Protein AF-A0A1F6D1K9-F1 (afdb_monomer)

Radius of gyration: 25.68 Å; Cα contacts (8 Å, |Δi|>4): 4; chains: 1; bounding box: 45×21×78 Å

Organism: Handelsmanbacteria sp. (strain RIFCSPLOWO2_12_FULL_64_10) (NCBI:txid1817868)

Secondary structure (DSSP, 8-state):
-PPPPPPPGGGTGGG--HHHHHHHHHHHHHHHHHHHHHHHHHHHHHHHHHHHHHHHH-THHHHHHT-

Solvent-accessible surface area (backbone atoms only — not comparable to full-atom values): 4068 Å² total; per-residue (Å²): 137,84,76,81,80,81,83,52,74,76,77,44,56,88,72,58,49,74,66,54,54,51,52,50,50,53,50,51,50,54,52,51,53,50,53,50,50,57,50,49,53,50,52,51,51,49,53,53,50,52,52,53,49,48,44,72,78,41,57,70,60,56,59,66,74,74,108

Foldseek 3Di:
DDDPDDDDPVNCVVVDDPVNVVVVVVVVVVVVVVVCVVVVVVVVVVVVVVVVVCCVVPVVVVVVVVD

Sequence (67 aa):
MNRPRENTLEDYLPKLMADDIVAATQTARTKAAGLLNDQGISAIALLLSNLLADTLEHPERLLERAS

pLDDT: mean 72.63, std 7.5, range [49.53, 86.25]

Structure (mmCIF, N/CA/C/O backbone):
data_AF-A0A1F6D1K9-F1
#
_entry.id   AF-A0A1F6D1K9-F1
#
loop_
_atom_site.group_PDB
_atom_site.id
_atom_site.type_symbol
_atom_site.label_atom_id
_atom_site.label_alt_id
_atom_site.label_comp_id
_atom_site.label_asym_id
_atom_site.label_entity_id
_atom_site.label_seq_id
_atom_site.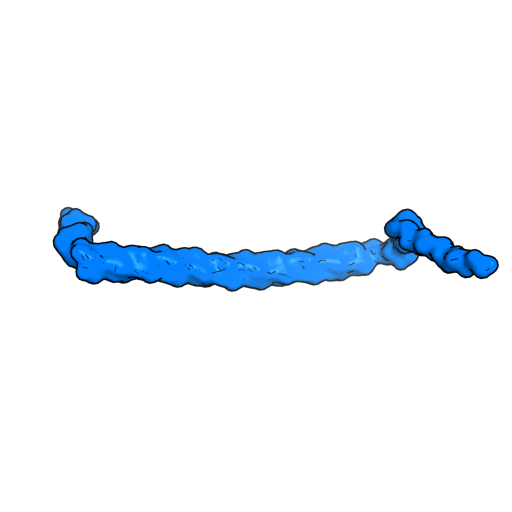pdbx_PDB_ins_code
_atom_site.Cartn_x
_atom_site.Cartn_y
_atom_site.Cartn_z
_atom_site.occupancy
_atom_site.B_iso_or_equiv
_atom_site.auth_seq_id
_atom_site.auth_comp_id
_atom_site.auth_asym_id
_atom_site.auth_atom_id
_atom_site.pdbx_P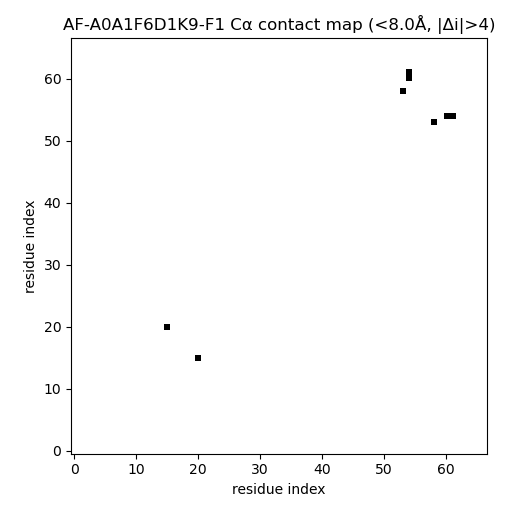DB_model_num
ATOM 1 N N . MET A 1 1 ? 8.028 4.141 -50.148 1.00 49.53 1 MET A N 1
ATOM 2 C CA . MET A 1 1 ? 8.143 4.645 -48.762 1.00 49.53 1 MET A CA 1
ATOM 3 C C . MET A 1 1 ? 8.194 3.428 -47.846 1.00 49.53 1 MET A C 1
ATOM 5 O O . MET A 1 1 ? 7.160 2.819 -47.617 1.00 49.53 1 MET A O 1
ATOM 9 N N . ASN A 1 2 ? 9.393 2.984 -47.449 1.00 57.25 2 ASN A N 1
ATOM 10 C CA . ASN A 1 2 ? 9.570 1.798 -46.598 1.00 57.25 2 ASN A CA 1
ATOM 11 C C 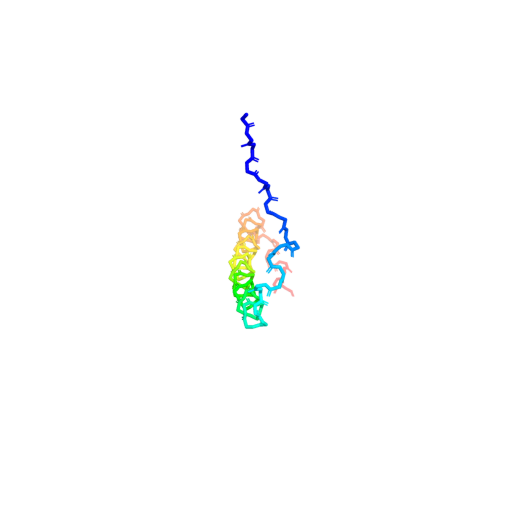. ASN A 1 2 ? 9.392 2.202 -45.132 1.00 57.25 2 ASN A C 1
ATOM 13 O O . ASN A 1 2 ? 10.098 3.094 -44.664 1.00 57.25 2 ASN A O 1
ATOM 17 N N . ARG A 1 3 ? 8.450 1.575 -44.417 1.00 62.28 3 ARG A N 1
ATOM 18 C CA . ARG A 1 3 ? 8.346 1.732 -42.960 1.00 62.28 3 ARG A CA 1
ATOM 19 C C . ARG A 1 3 ? 9.510 0.979 -42.299 1.00 62.28 3 ARG A C 1
ATOM 21 O O . ARG A 1 3 ? 9.813 -0.129 -42.748 1.00 62.28 3 ARG A O 1
ATOM 28 N N . PRO A 1 4 ? 10.174 1.551 -41.281 1.00 68.50 4 PRO A N 1
ATOM 29 C CA . PRO A 1 4 ? 11.180 0.820 -40.522 1.00 68.50 4 PRO A CA 1
ATOM 30 C C . PRO A 1 4 ? 10.530 -0.412 -39.883 1.00 68.50 4 PRO A C 1
ATOM 32 O O . PRO A 1 4 ? 9.402 -0.342 -39.396 1.00 68.50 4 PRO A O 1
ATOM 35 N N . ARG A 1 5 ? 11.227 -1.548 -39.951 1.00 72.88 5 ARG A N 1
ATOM 36 C CA . ARG A 1 5 ? 10.778 -2.814 -39.369 1.00 72.88 5 ARG A CA 1
ATOM 37 C C . ARG A 1 5 ? 10.671 -2.627 -37.853 1.00 72.88 5 ARG A C 1
ATOM 39 O O . ARG A 1 5 ? 11.632 -2.181 -37.232 1.00 72.88 5 ARG A O 1
ATOM 46 N N . GLU A 1 6 ? 9.503 -2.905 -37.284 1.00 78.69 6 GLU A N 1
ATOM 47 C CA . GLU A 1 6 ? 9.307 -2.853 -35.835 1.00 78.69 6 GLU A CA 1
ATOM 48 C C . GLU A 1 6 ? 10.129 -3.978 -35.199 1.00 78.69 6 GLU A C 1
ATOM 50 O O . GLU A 1 6 ? 9.966 -5.145 -35.559 1.00 78.69 6 GLU A O 1
ATOM 55 N N . ASN A 1 7 ? 11.060 -3.620 -34.312 1.00 76.50 7 ASN A N 1
ATOM 56 C CA . ASN A 1 7 ? 11.850 -4.607 -33.583 1.00 76.50 7 ASN A CA 1
ATOM 57 C C . ASN A 1 7 ? 10.936 -5.337 -32.594 1.00 76.50 7 ASN A C 1
ATOM 59 O O . ASN A 1 7 ? 10.197 -4.711 -31.831 1.00 76.50 7 ASN A O 1
ATOM 63 N N . THR A 1 8 ? 11.015 -6.657 -32.599 1.00 78.00 8 THR A N 1
ATOM 64 C CA . THR A 1 8 ? 10.268 -7.545 -31.710 1.00 78.00 8 THR A CA 1
ATOM 65 C C . THR A 1 8 ? 11.067 -7.817 -30.437 1.00 78.00 8 THR A C 1
ATOM 67 O O . THR A 1 8 ? 12.282 -7.637 -30.406 1.00 78.00 8 THR A O 1
ATOM 70 N N . LEU A 1 9 ? 10.411 -8.268 -29.363 1.00 68.56 9 LEU A N 1
ATOM 71 C CA . LEU A 1 9 ? 11.095 -8.637 -28.110 1.00 68.56 9 LEU A CA 1
ATOM 72 C C . LEU A 1 9 ? 12.180 -9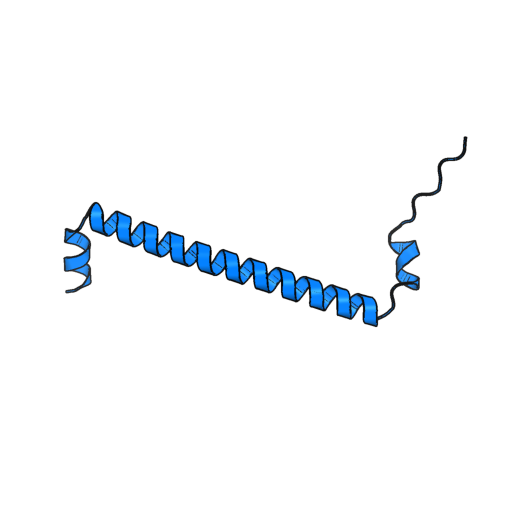.708 -28.331 1.00 68.56 9 LEU A C 1
ATOM 74 O O . LEU A 1 9 ? 13.221 -9.685 -27.676 1.00 68.56 9 LEU A O 1
ATOM 78 N N . GLU A 1 10 ? 11.959 -10.595 -29.300 1.00 75.88 10 GLU A N 1
ATOM 79 C CA . GLU A 1 10 ? 12.894 -11.641 -29.715 1.00 75.88 10 GLU A CA 1
ATOM 80 C C . GLU A 1 10 ? 14.215 -11.066 -30.252 1.00 75.88 10 GLU A C 1
ATOM 82 O O . GLU A 1 10 ? 15.271 -11.652 -30.023 1.00 75.88 10 GLU A O 1
ATOM 87 N N . ASP A 1 11 ? 14.193 -9.870 -30.852 1.00 77.62 11 ASP A N 1
ATOM 88 C CA . ASP A 1 11 ? 15.384 -9.175 -31.364 1.00 77.62 11 ASP A CA 1
ATOM 89 C C . ASP A 1 11 ? 16.275 -8.591 -30.245 1.00 77.62 11 ASP A C 1
ATOM 91 O O . ASP A 1 11 ? 17.427 -8.199 -30.483 1.00 77.62 11 ASP A O 1
ATOM 95 N N . TYR A 1 12 ? 15.752 -8.517 -29.015 1.00 69.12 12 TYR A N 1
ATOM 96 C CA . TYR A 1 12 ? 16.451 -7.997 -27.837 1.00 69.12 12 TYR A CA 1
ATOM 97 C C . TYR A 1 12 ? 16.932 -9.097 -26.887 1.00 69.12 12 TYR A C 1
ATOM 99 O O . TYR A 1 12 ? 17.905 -8.872 -26.170 1.00 69.12 12 TYR A O 1
ATOM 107 N N . LEU A 1 13 ? 16.319 -10.288 -26.912 1.00 69.44 13 LEU A N 1
ATOM 108 C CA . LEU A 1 13 ? 16.712 -11.432 -26.076 1.00 69.44 13 LEU A CA 1
ATOM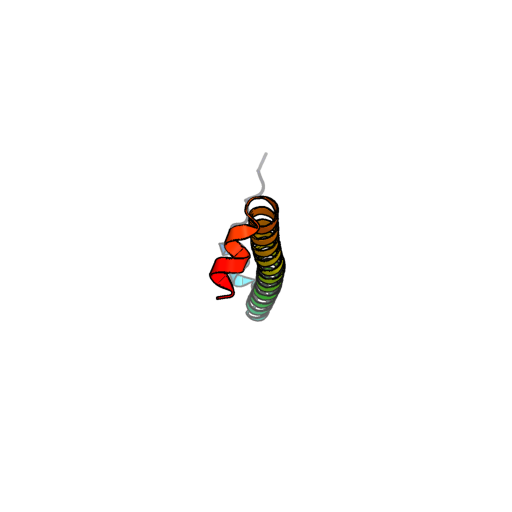 109 C C . LEU A 1 13 ? 18.212 -11.785 -26.164 1.00 69.44 13 LEU A C 1
ATOM 111 O O . LEU A 1 13 ? 18.811 -11.999 -25.114 1.00 69.44 13 LEU A O 1
ATOM 115 N N . PRO A 1 14 ? 18.871 -11.777 -27.342 1.00 72.62 14 PRO A N 1
ATOM 116 C CA . PRO A 1 14 ? 20.307 -12.059 -27.439 1.00 72.62 14 PRO A CA 1
ATOM 117 C C . PRO A 1 14 ? 21.205 -10.949 -26.872 1.00 72.62 14 PRO A C 1
ATOM 119 O O . PRO A 1 14 ? 22.404 -11.156 -26.707 1.00 72.62 14 PRO A O 1
ATOM 122 N N . LYS A 1 15 ? 20.647 -9.752 -26.640 1.00 70.69 15 LYS A N 1
ATOM 123 C CA . LYS A 1 15 ? 21.356 -8.568 -26.129 1.00 70.69 15 LYS A CA 1
ATOM 124 C C . LYS A 1 15 ? 21.155 -8.367 -24.628 1.00 70.69 15 LYS A C 1
ATOM 126 O O . LYS A 1 15 ? 21.863 -7.555 -24.047 1.00 70.69 15 LYS A O 1
ATOM 131 N N . LEU A 1 16 ? 20.197 -9.074 -24.027 1.00 65.56 16 LEU A N 1
ATOM 132 C CA . LEU A 1 16 ? 19.974 -9.095 -22.586 1.00 65.56 16 LEU A CA 1
ATOM 133 C C . LEU A 1 16 ? 21.073 -9.929 -21.931 1.00 65.56 16 LEU A C 1
ATOM 135 O O . LEU A 1 16 ? 21.114 -11.151 -22.083 1.00 65.56 16 LEU A O 1
ATOM 139 N N . MET A 1 17 ? 21.967 -9.270 -21.198 1.00 69.62 17 MET A N 1
ATOM 140 C CA . MET A 1 17 ? 22.907 -9.979 -20.341 1.00 69.62 17 MET A CA 1
ATOM 141 C C . MET A 1 17 ? 22.168 -10.498 -19.103 1.00 69.62 17 MET A C 1
ATOM 143 O O . MET A 1 17 ? 21.175 -9.918 -18.660 1.00 69.62 17 MET A O 1
ATOM 147 N N . ALA A 1 18 ? 22.638 -11.604 -18.521 1.00 63.28 18 ALA A N 1
ATOM 148 C CA . ALA A 1 18 ? 22.033 -12.167 -17.309 1.00 63.28 18 ALA A CA 1
ATOM 149 C C . ALA A 1 18 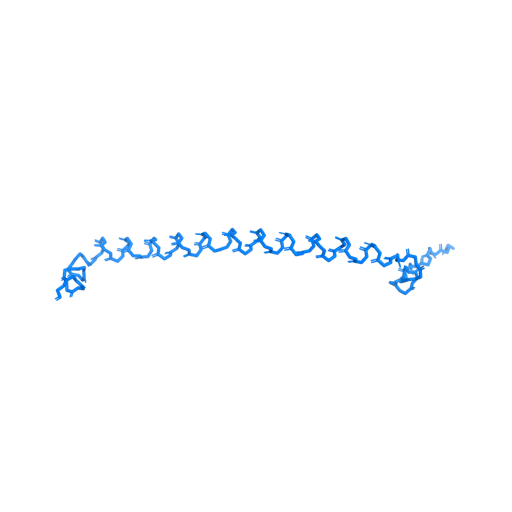? 21.955 -11.127 -16.170 1.00 63.28 18 ALA A C 1
ATOM 151 O O . ALA A 1 18 ? 20.965 -11.078 -15.438 1.00 63.28 18 ALA A O 1
ATOM 152 N N . ASP A 1 19 ? 22.948 -10.241 -16.095 1.00 61.38 19 ASP A N 1
ATOM 153 C CA . ASP A 1 19 ? 23.005 -9.137 -15.136 1.00 61.38 19 ASP A CA 1
ATOM 154 C C . ASP A 1 19 ? 21.880 -8.106 -15.343 1.00 61.38 19 ASP A C 1
ATOM 156 O O . ASP A 1 19 ? 21.343 -7.584 -14.364 1.00 61.38 19 ASP A O 1
ATOM 160 N N . ASP A 1 20 ? 21.440 -7.872 -16.586 1.00 72.31 20 ASP A N 1
ATOM 161 C CA . ASP A 1 20 ? 20.333 -6.955 -16.897 1.00 72.31 20 ASP A CA 1
ATOM 162 C C . ASP A 1 20 ? 18.998 -7.498 -16.371 1.00 72.31 20 ASP A C 1
ATOM 164 O O . ASP A 1 20 ? 18.172 -6.756 -15.832 1.00 72.31 20 ASP A O 1
ATOM 168 N N . ILE A 1 21 ? 18.796 -8.815 -16.474 1.00 70.81 21 ILE A N 1
ATOM 169 C CA . ILE A 1 21 ? 17.593 -9.495 -15.973 1.00 70.81 21 ILE A CA 1
ATOM 170 C C . ILE A 1 21 ? 17.566 -9.461 -14.443 1.00 70.81 21 ILE A C 1
ATOM 172 O O . ILE A 1 21 ? 16.524 -9.174 -13.841 1.00 70.81 21 ILE A O 1
ATOM 176 N N . VAL A 1 22 ? 18.709 -9.715 -13.800 1.00 68.06 22 VAL A N 1
ATOM 177 C CA . VAL A 1 22 ? 18.842 -9.645 -12.339 1.00 68.06 22 VAL A CA 1
ATOM 178 C C . VAL A 1 22 ? 18.576 -8.219 -11.846 1.00 68.06 22 VAL A C 1
ATOM 180 O O . VAL A 1 22 ? 17.767 -8.030 -10.935 1.00 68.06 22 VAL A O 1
ATOM 183 N N . ALA A 1 23 ? 19.160 -7.204 -12.487 1.00 69.81 23 ALA A N 1
ATOM 184 C CA . ALA A 1 23 ? 18.953 -5.798 -12.140 1.00 69.81 23 ALA A CA 1
ATOM 185 C C . ALA A 1 23 ? 17.494 -5.341 -12.337 1.00 69.81 23 ALA A C 1
ATOM 187 O O . ALA A 1 23 ? 16.928 -4.644 -11.483 1.00 69.81 23 ALA A O 1
ATOM 188 N N . ALA A 1 24 ? 16.853 -5.767 -13.429 1.00 72.56 24 ALA A N 1
ATOM 189 C CA . ALA A 1 24 ? 15.444 -5.486 -13.690 1.00 72.56 24 ALA A CA 1
ATOM 190 C C . ALA A 1 24 ? 14.535 -6.132 -12.632 1.00 72.56 24 ALA A C 1
ATOM 192 O O . ALA A 1 24 ? 13.631 -5.479 -12.101 1.00 72.56 24 ALA A O 1
ATOM 193 N N . THR A 1 25 ? 14.823 -7.380 -12.259 1.00 69.06 25 THR A N 1
AT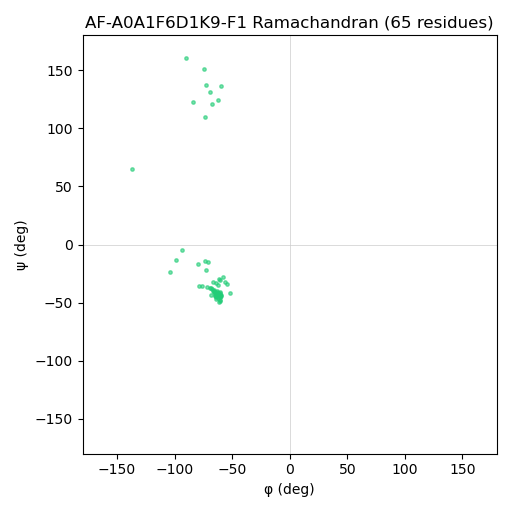OM 194 C CA . THR A 1 25 ? 14.088 -8.119 -11.221 1.00 69.06 25 THR A CA 1
ATOM 195 C C . THR A 1 25 ? 14.233 -7.456 -9.851 1.00 69.06 25 THR A C 1
ATOM 197 O O . THR A 1 25 ? 13.240 -7.252 -9.149 1.00 69.06 25 THR A O 1
ATOM 200 N N . GLN A 1 26 ? 15.450 -7.047 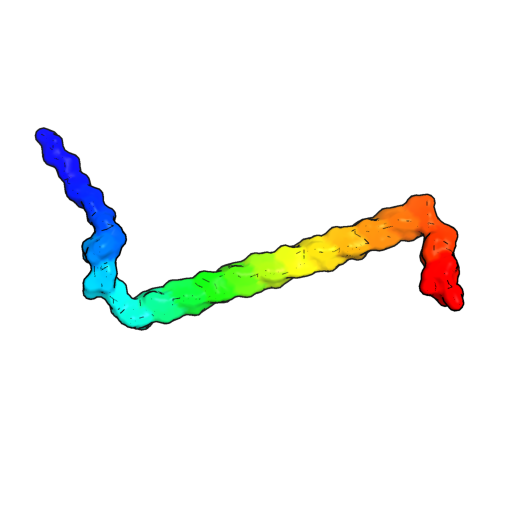-9.483 1.00 69.00 26 GLN A N 1
ATOM 201 C CA . GLN A 1 26 ? 15.722 -6.335 -8.232 1.00 69.00 26 GLN A CA 1
ATOM 202 C C . GLN A 1 26 ? 14.935 -5.015 -8.167 1.00 69.00 26 GLN A C 1
ATOM 204 O O . GLN A 1 26 ? 14.310 -4.700 -7.154 1.00 69.00 26 GLN A O 1
ATOM 209 N N . THR A 1 27 ? 14.910 -4.270 -9.275 1.00 75.56 27 THR A N 1
ATOM 210 C CA . THR A 1 27 ? 14.179 -3.002 -9.393 1.00 75.56 27 THR A CA 1
ATOM 211 C C . THR A 1 27 ? 12.668 -3.202 -9.275 1.00 75.56 27 THR A C 1
ATOM 213 O O . THR A 1 27 ? 11.998 -2.453 -8.560 1.00 75.56 27 THR A O 1
ATOM 216 N N . ALA A 1 28 ? 12.123 -4.222 -9.943 1.00 73.38 28 ALA A N 1
ATOM 217 C CA . ALA A 1 28 ? 10.710 -4.577 -9.852 1.00 73.38 28 ALA A CA 1
ATOM 218 C C . ALA A 1 28 ? 10.319 -4.948 -8.414 1.00 73.38 28 ALA A C 1
ATOM 220 O O . ALA A 1 28 ? 9.306 -4.463 -7.909 1.00 73.38 28 ALA A O 1
ATOM 221 N N . ARG A 1 29 ? 11.160 -5.727 -7.722 1.00 70.19 29 ARG A N 1
ATOM 222 C CA . ARG A 1 29 ? 10.957 -6.095 -6.315 1.00 70.19 29 ARG A CA 1
ATOM 223 C C . ARG A 1 29 ? 10.930 -4.873 -5.399 1.00 70.19 29 ARG A C 1
ATOM 225 O O . ARG A 1 29 ? 10.017 -4.759 -4.588 1.00 70.19 29 ARG A O 1
ATOM 232 N N . THR A 1 30 ? 11.890 -3.958 -5.529 1.00 74.25 30 THR A N 1
ATOM 233 C CA . THR A 1 30 ? 11.939 -2.737 -4.707 1.00 74.25 30 THR A CA 1
ATOM 234 C C . THR A 1 30 ? 10.705 -1.862 -4.925 1.00 74.25 30 THR A C 1
ATOM 236 O O . THR A 1 30 ? 10.111 -1.388 -3.959 1.00 74.25 30 THR A O 1
ATOM 239 N N . LYS A 1 31 ? 10.264 -1.697 -6.179 1.00 73.00 31 LYS A N 1
ATOM 240 C CA . LYS A 1 31 ? 9.037 -0.949 -6.498 1.00 73.00 31 LYS A CA 1
ATOM 241 C C . LYS A 1 31 ? 7.790 -1.613 -5.915 1.00 73.00 31 LYS A C 1
ATOM 243 O O . LYS A 1 31 ? 6.971 -0.931 -5.310 1.00 73.00 31 LYS A O 1
ATOM 248 N N . ALA A 1 32 ? 7.662 -2.932 -6.061 1.00 65.75 32 ALA A N 1
ATOM 249 C CA . ALA A 1 32 ? 6.544 -3.683 -5.499 1.00 65.75 32 ALA A CA 1
ATOM 250 C C . ALA A 1 32 ? 6.508 -3.590 -3.965 1.00 65.75 32 ALA A C 1
ATOM 252 O O . ALA A 1 32 ? 5.443 -3.378 -3.394 1.00 65.75 32 ALA A O 1
ATOM 253 N N . ALA A 1 33 ? 7.665 -3.683 -3.303 1.00 66.31 33 ALA A N 1
ATOM 254 C CA . ALA A 1 33 ? 7.770 -3.526 -1.855 1.00 66.31 33 ALA A CA 1
ATOM 255 C C . ALA A 1 33 ? 7.346 -2.122 -1.390 1.00 66.31 33 ALA A C 1
ATOM 257 O O . ALA A 1 33 ? 6.612 -2.013 -0.412 1.00 66.31 33 ALA A O 1
ATOM 258 N N . GLY A 1 34 ? 7.746 -1.067 -2.109 1.00 76.25 34 GLY A N 1
ATOM 259 C CA . GLY A 1 34 ? 7.300 0.302 -1.830 1.00 76.25 34 GLY A CA 1
ATOM 260 C C . GLY A 1 34 ? 5.783 0.459 -1.959 1.00 76.25 34 GLY A C 1
ATOM 261 O O . GLY A 1 34 ? 5.133 0.924 -1.031 1.00 76.25 34 GLY A O 1
ATOM 262 N N . LEU A 1 35 ? 5.200 -0.033 -3.059 1.00 75.38 35 LEU A N 1
ATOM 263 C CA . LEU A 1 35 ? 3.749 0.010 -3.274 1.00 75.38 35 LEU A CA 1
ATOM 264 C C . LEU A 1 35 ? 2.971 -0.759 -2.199 1.00 75.38 35 LEU A C 1
ATOM 266 O O . LEU A 1 35 ? 1.943 -0.278 -1.731 1.00 75.38 35 LEU A O 1
ATOM 270 N N . LEU A 1 36 ? 3.454 -1.939 -1.796 1.00 71.25 36 LEU A N 1
ATOM 271 C CA . LEU A 1 36 ? 2.837 -2.728 -0.727 1.00 71.25 36 LEU A CA 1
ATOM 272 C C . LEU A 1 36 ? 2.926 -2.019 0.627 1.00 71.25 36 LEU A C 1
ATOM 274 O O . LEU A 1 36 ? 1.969 -2.060 1.395 1.00 71.25 36 LEU A O 1
ATOM 278 N N . ASN A 1 37 ? 4.045 -1.356 0.914 1.00 74.88 37 ASN A N 1
ATOM 279 C CA . ASN A 1 37 ? 4.216 -0.574 2.133 1.00 74.88 37 ASN A CA 1
ATOM 280 C C . ASN A 1 37 ? 3.242 0.616 2.181 1.00 74.88 37 ASN A C 1
ATOM 282 O O . ASN A 1 37 ? 2.534 0.794 3.171 1.00 74.88 37 ASN A O 1
ATOM 286 N N . ASP A 1 38 ? 3.132 1.372 1.090 1.00 79.00 38 ASP A N 1
ATOM 287 C CA . ASP A 1 38 ? 2.239 2.533 0.999 1.00 79.00 38 ASP A CA 1
ATOM 288 C C . ASP A 1 38 ? 0.756 2.123 1.073 1.00 79.00 38 ASP A C 1
ATOM 290 O O . ASP A 1 38 ? -0.060 2.760 1.752 1.00 79.00 38 ASP A O 1
ATOM 294 N N . GLN A 1 39 ? 0.397 1.010 0.426 1.00 78.06 39 GLN A N 1
ATOM 295 C CA . GLN A 1 39 ? -0.950 0.439 0.503 1.00 78.06 39 GLN A CA 1
ATOM 296 C C . GLN A 1 39 ? -1.255 -0.136 1.888 1.00 78.06 39 GLN A C 1
ATOM 298 O O . GLN A 1 39 ? -2.371 0.027 2.376 1.00 78.06 39 GLN A O 1
ATOM 303 N N . GLY A 1 40 ? -0.276 -0.762 2.547 1.00 78.19 40 GLY A N 1
ATOM 304 C CA . GLY A 1 40 ? -0.413 -1.257 3.916 1.00 78.19 40 GLY A CA 1
ATOM 305 C C . GLY A 1 40 ? -0.718 -0.129 4.901 1.00 78.19 40 GLY A C 1
ATOM 306 O O . GLY A 1 40 ? -1.657 -0.235 5.690 1.00 78.19 40 GLY A O 1
ATOM 307 N N . ILE A 1 41 ? 0.002 0.991 4.797 1.00 76.25 41 ILE A N 1
ATOM 308 C CA . ILE A 1 41 ? -0.262 2.196 5.598 1.00 76.25 41 ILE A CA 1
ATOM 309 C C . ILE A 1 41 ? -1.673 2.732 5.319 1.00 76.25 41 ILE A C 1
ATOM 311 O O . ILE A 1 41 ? -2.410 3.054 6.252 1.00 76.25 41 ILE A O 1
ATOM 315 N N . SER A 1 42 ? -2.081 2.765 4.050 1.00 76.50 42 SER A N 1
ATOM 316 C CA . SER A 1 42 ? -3.420 3.214 3.648 1.00 76.50 42 SER A CA 1
ATOM 317 C C . SER A 1 42 ? -4.532 2.314 4.205 1.00 76.50 42 SER A C 1
ATOM 319 O O . SER A 1 42 ? -5.551 2.811 4.683 1.00 76.50 42 SER A O 1
ATOM 321 N N . ALA A 1 43 ? -4.330 0.994 4.210 1.00 79.25 43 ALA A N 1
ATOM 322 C CA . ALA A 1 43 ? -5.278 0.038 4.777 1.00 79.25 43 ALA A CA 1
ATOM 323 C C . ALA A 1 43 ? -5.424 0.204 6.299 1.00 79.25 43 ALA A C 1
ATOM 325 O O . ALA A 1 43 ? -6.542 0.186 6.815 1.00 79.25 43 ALA A O 1
ATOM 326 N N . ILE A 1 44 ? -4.317 0.428 7.016 1.00 81.62 44 ILE A N 1
ATOM 327 C CA . ILE A 1 44 ? -4.341 0.713 8.460 1.00 81.62 44 ILE A CA 1
ATOM 328 C C . ILE A 1 44 ? -5.081 2.026 8.736 1.00 81.62 44 ILE A C 1
ATOM 330 O O . ILE A 1 44 ? -5.926 2.075 9.627 1.00 81.62 44 ILE A O 1
ATOM 334 N N . ALA A 1 45 ? -4.815 3.075 7.955 1.00 75.12 45 ALA A N 1
ATOM 335 C CA . ALA A 1 45 ? -5.493 4.360 8.101 1.00 75.12 45 ALA A CA 1
ATOM 336 C C . ALA A 1 45 ? -7.012 4.240 7.893 1.00 75.12 45 ALA A C 1
ATOM 338 O O . ALA A 1 45 ? -7.781 4.813 8.662 1.00 75.12 45 ALA A O 1
ATOM 339 N N . LEU A 1 46 ? -7.455 3.450 6.910 1.00 78.81 46 LEU A N 1
ATOM 340 C CA . LEU A 1 46 ? -8.877 3.179 6.679 1.00 78.81 46 LEU A CA 1
ATOM 341 C C . LEU A 1 46 ? -9.516 2.400 7.833 1.00 78.81 46 LEU A C 1
ATOM 343 O O . LEU A 1 46 ? -10.610 2.749 8.271 1.00 78.81 46 LEU A O 1
ATOM 347 N N . LEU A 1 47 ? -8.837 1.376 8.358 1.00 84.31 47 LEU A N 1
ATOM 348 C CA . LEU A 1 47 ? -9.321 0.625 9.519 1.00 84.31 47 LEU A CA 1
ATOM 349 C C . LEU A 1 47 ? -9.478 1.528 10.747 1.00 84.31 47 LEU A C 1
ATOM 351 O O . LEU A 1 47 ? -10.513 1.484 11.409 1.00 84.31 47 LEU A O 1
ATOM 355 N N . LEU A 1 48 ? -8.484 2.379 11.019 1.00 80.69 48 LEU A N 1
ATOM 356 C CA . LEU A 1 48 ? -8.544 3.358 12.105 1.00 80.69 48 LEU A CA 1
ATOM 357 C C . LEU A 1 48 ? -9.665 4.376 11.886 1.00 80.69 48 LEU A C 1
ATOM 359 O O . LEU A 1 48 ? -10.409 4.670 12.816 1.00 80.69 48 LEU A O 1
ATOM 363 N N . SER A 1 49 ? -9.825 4.876 10.659 1.00 77.62 49 SER A N 1
ATOM 364 C CA . SER A 1 49 ? -10.902 5.803 10.307 1.00 77.62 49 SER A CA 1
ATOM 365 C C . SER A 1 49 ? -12.280 5.188 10.552 1.00 77.62 49 SER A C 1
ATOM 367 O O . SER A 1 49 ? -13.143 5.844 11.128 1.00 77.62 49 SER A O 1
ATOM 369 N N . ASN A 1 50 ? -12.484 3.929 10.158 1.00 82.88 50 ASN A N 1
ATOM 370 C CA . ASN A 1 50 ? -13.751 3.229 10.370 1.00 82.88 50 ASN A CA 1
ATOM 371 C C . ASN A 1 50 ? -14.020 2.977 11.858 1.00 82.88 50 ASN A C 1
ATOM 373 O O . ASN A 1 50 ? -15.147 3.147 12.310 1.00 82.88 50 ASN A O 1
ATOM 377 N N . LEU A 1 51 ? -12.990 2.615 12.631 1.00 81.69 51 LEU A N 1
ATOM 378 C CA . LEU A 1 51 ? -13.112 2.438 14.079 1.00 81.69 51 LEU A CA 1
ATOM 379 C C . LEU A 1 51 ? -13.496 3.749 14.781 1.00 81.69 51 LEU A C 1
ATOM 381 O O . LEU A 1 51 ? -14.354 3.750 15.663 1.00 81.69 51 LEU A O 1
ATOM 385 N N . LEU A 1 52 ? -12.870 4.863 14.391 1.00 80.44 52 LEU A N 1
ATOM 386 C CA . LEU A 1 52 ? -13.187 6.185 14.931 1.00 80.44 52 LEU A CA 1
ATOM 387 C C . LEU A 1 52 ? -14.606 6.623 14.554 1.00 80.44 52 LEU A C 1
ATOM 389 O O . LEU A 1 52 ? -15.309 7.163 15.402 1.00 80.44 52 LEU A O 1
ATOM 393 N N . ALA A 1 53 ? -15.042 6.362 13.320 1.00 76.12 53 ALA A N 1
ATOM 394 C CA . ALA A 1 53 ? -16.402 6.661 12.883 1.00 76.12 53 ALA A CA 1
ATOM 395 C C . ALA A 1 53 ? -17.448 5.877 13.698 1.00 76.12 53 ALA A C 1
ATOM 397 O O . ALA A 1 53 ? -18.340 6.491 14.275 1.00 76.12 53 ALA A O 1
ATOM 398 N N . ASP A 1 54 ? -17.281 4.557 13.845 1.00 80.50 54 ASP A N 1
ATOM 399 C CA . ASP A 1 54 ? -18.197 3.711 14.635 1.00 80.50 54 ASP A CA 1
ATOM 400 C C . ASP A 1 54 ? -18.215 4.126 16.117 1.00 80.50 54 ASP A C 1
ATOM 402 O O . ASP A 1 54 ? -19.263 4.141 16.751 1.00 80.50 54 ASP A O 1
ATOM 406 N N . THR A 1 55 ? -17.075 4.562 16.661 1.00 80.56 55 THR A N 1
ATOM 407 C CA . THR A 1 55 ? -16.980 5.102 18.030 1.00 80.56 55 THR A CA 1
ATOM 408 C C . THR A 1 55 ? -17.789 6.386 18.220 1.00 80.56 55 THR A C 1
ATOM 410 O O . THR A 1 55 ? -18.396 6.587 19.271 1.00 80.56 55 THR A O 1
ATOM 413 N N . LEU A 1 56 ? -17.754 7.285 17.237 1.00 73.00 56 LEU A N 1
ATOM 414 C CA . LEU A 1 56 ? -18.458 8.564 17.307 1.00 73.00 56 LEU A CA 1
ATOM 415 C C . LEU A 1 56 ? -19.964 8.395 17.079 1.00 73.00 56 LEU A C 1
ATOM 417 O O . LEU A 1 56 ? -20.750 9.107 17.700 1.00 73.00 56 LEU A O 1
ATOM 421 N N . GLU A 1 57 ? -20.359 7.468 16.206 1.00 83.94 57 GLU A N 1
ATOM 422 C CA . GLU A 1 57 ? -21.765 7.175 15.902 1.00 83.94 57 GLU A CA 1
ATOM 423 C C . GLU A 1 57 ? -22.434 6.309 16.979 1.00 83.94 57 GLU A C 1
ATOM 425 O O . GLU A 1 57 ? -23.609 6.514 17.284 1.00 83.94 57 GLU A O 1
ATOM 430 N N . HIS A 1 58 ? -21.688 5.371 17.570 1.00 86.25 58 HIS A N 1
ATOM 431 C CA . HIS A 1 58 ? -22.183 4.366 18.514 1.00 86.25 58 HIS A CA 1
ATOM 432 C C . HIS A 1 58 ? -21.240 4.182 19.716 1.00 86.25 58 HIS A C 1
ATOM 434 O O . HIS A 1 58 ? -20.657 3.104 19.903 1.00 86.25 58 HIS A O 1
ATOM 440 N N . PRO A 1 59 ? -21.071 5.210 20.567 1.00 76.06 59 PRO A N 1
ATOM 441 C CA . PRO A 1 59 ? -20.144 5.165 21.700 1.00 76.06 59 PRO A CA 1
ATOM 442 C C . PRO A 1 59 ? -20.431 4.016 22.685 1.00 76.06 59 PRO A C 1
ATOM 444 O O . PRO A 1 59 ? -19.512 3.493 23.317 1.00 76.06 59 PRO A O 1
ATOM 447 N N . GLU A 1 60 ? -21.683 3.569 22.789 1.00 82.81 60 GLU A N 1
ATOM 448 C CA . GLU A 1 60 ? -22.117 2.441 23.616 1.00 82.81 60 GLU A CA 1
ATOM 449 C C . GLU A 1 60 ? -21.452 1.104 23.241 1.00 82.81 60 GLU A C 1
ATOM 451 O O . GLU A 1 60 ? -21.182 0.281 24.117 1.00 82.81 60 GLU A O 1
ATOM 456 N N . ARG A 1 61 ? -21.103 0.899 21.963 1.00 73.88 61 ARG A N 1
ATOM 457 C CA . ARG A 1 61 ? -20.504 -0.358 21.479 1.00 73.88 61 ARG A CA 1
ATOM 458 C C . ARG A 1 61 ? -19.057 -0.549 21.921 1.00 73.88 61 ARG A C 1
ATOM 460 O O . ARG A 1 61 ? -18.569 -1.679 21.955 1.00 73.88 61 ARG A O 1
ATOM 467 N N . LEU A 1 62 ? -18.355 0.530 22.268 1.00 65.94 62 LEU A N 1
ATOM 468 C CA . LEU A 1 62 ? -17.008 0.429 22.832 1.00 65.94 62 LEU A CA 1
ATOM 469 C C . LEU A 1 62 ? -17.023 -0.103 24.265 1.00 65.94 62 LEU A C 1
ATOM 471 O O . LEU A 1 62 ? -16.136 -0.870 24.633 1.00 65.94 62 LEU A O 1
ATOM 475 N N . LEU A 1 63 ? -18.024 0.283 25.059 1.00 65.00 63 LEU A N 1
ATOM 476 C CA . LEU A 1 63 ? -18.157 -0.148 26.452 1.00 65.00 63 LEU A CA 1
ATOM 477 C C . LEU A 1 63 ? -18.493 -1.641 26.552 1.00 65.00 63 LEU A C 1
ATOM 479 O O . LEU A 1 63 ? -17.934 -2.336 27.398 1.00 65.00 63 LEU A O 1
ATOM 483 N N . GLU A 1 64 ? -19.326 -2.152 25.642 1.00 61.94 64 GLU A N 1
ATOM 484 C CA . GLU A 1 64 ? -19.626 -3.588 25.555 1.00 61.94 64 GLU A CA 1
ATOM 485 C C . GLU A 1 64 ? -18.418 -4.430 25.129 1.00 61.94 64 GLU A C 1
ATOM 487 O O . GLU A 1 64 ? -18.279 -5.560 25.581 1.00 61.94 64 GLU A O 1
ATOM 492 N N . ARG A 1 65 ? -17.519 -3.898 24.290 1.00 62.38 65 ARG A N 1
ATOM 493 C CA . ARG A 1 65 ? -16.296 -4.610 23.870 1.00 62.38 65 ARG A CA 1
ATOM 494 C C . ARG A 1 65 ? -15.169 -4.572 24.905 1.00 62.38 65 ARG A C 1
ATOM 496 O O . ARG A 1 65 ? -14.218 -5.338 24.777 1.00 62.38 65 ARG A O 1
ATOM 503 N N . ALA A 1 66 ? -15.243 -3.658 25.871 1.00 60.75 66 ALA A N 1
ATOM 504 C CA . ALA A 1 66 ? -14.264 -3.506 26.948 1.00 60.75 66 ALA A CA 1
ATOM 505 C C . ALA A 1 66 ? -14.637 -4.276 28.233 1.00 60.75 66 ALA A C 1
ATOM 507 O O . ALA A 1 66 ? -13.850 -4.267 29.181 1.00 60.75 66 ALA A O 1
ATOM 508 N N . SER A 1 67 ? -15.819 -4.905 28.260 1.00 51.56 67 SER A N 1
ATOM 509 C CA . SER A 1 67 ? -16.337 -5.741 29.356 1.00 51.56 67 SER A CA 1
ATOM 510 C C . SER A 1 67 ? -16.104 -7.224 29.075 1.00 51.56 67 SER A C 1
ATOM 512 O O . SER A 1 67 ? -15.872 -7.969 30.052 1.00 51.56 67 SER A 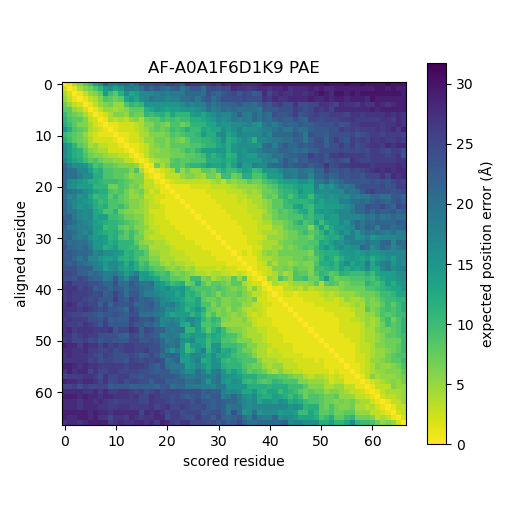O 1
#

Mean predicted aligned error: 13.52 Å